Protein AF-A0A1B6LT72-F1 (afdb_monomer)

Secondary structure (DSSP, 8-state):
--THHHHEEEEEEEEEE-SS-TTEEEEEEEEEETTS-EEEEEEEEEEEETTEEEEE-SSEEEEEEEE--TT-SEEEEEEEEEEE--STTTT-SEEEEESS--PPPHHHHHHHHHHHHHTT-TT---------SPP----S--------TTSTT--------

Mean predicted aligned error: 10.73 Å

Structure (mmCIF, N/CA/C/O backbone):
data_AF-A0A1B6LT72-F1
#
_entry.id   AF-A0A1B6LT72-F1
#
loop_
_atom_site.group_PDB
_atom_site.id
_atom_site.type_symbol
_atom_site.label_atom_id
_atom_site.label_alt_id
_atom_site.label_comp_id
_atom_site.label_asym_id
_atom_site.label_entity_id
_atom_site.label_seq_id
_atom_site.pdbx_PDB_ins_code
_atom_site.Cartn_x
_atom_site.Cartn_y
_atom_site.Cartn_z
_atom_site.occupancy
_atom_site.B_iso_or_equiv
_atom_site.auth_seq_id
_atom_site.auth_comp_id
_atom_site.auth_asym_id
_atom_site.auth_atom_id
_atom_site.pdbx_PDB_model_num
ATOM 1 N N . LYS A 1 1 ? -6.004 19.674 4.605 1.00 47.97 1 LYS A N 1
ATOM 2 C CA . LYS A 1 1 ? -6.655 19.480 3.290 1.00 47.97 1 LYS A CA 1
ATOM 3 C C . LYS A 1 1 ? -5.585 19.593 2.218 1.00 47.97 1 LYS A C 1
ATOM 5 O O . LYS A 1 1 ? -5.085 20.692 2.030 1.00 47.97 1 LYS A O 1
ATOM 10 N N . THR A 1 2 ? -5.198 18.500 1.578 1.00 48.75 2 THR A N 1
ATOM 11 C CA . THR A 1 2 ? -4.287 18.526 0.424 1.00 48.75 2 THR A CA 1
ATOM 12 C C . THR A 1 2 ? -5.101 18.187 -0.822 1.00 48.75 2 THR A C 1
ATOM 14 O O . THR A 1 2 ? -5.846 17.210 -0.818 1.00 48.75 2 THR A O 1
ATOM 17 N N . GLU A 1 3 ? -5.020 19.036 -1.850 1.00 57.03 3 GLU A N 1
ATOM 18 C CA . GLU A 1 3 ? -5.753 18.907 -3.125 1.00 57.03 3 GLU A CA 1
ATOM 19 C C . GLU A 1 3 ? -5.571 17.532 -3.783 1.00 57.03 3 GLU A C 1
ATOM 21 O O . GLU A 1 3 ? -6.496 17.023 -4.407 1.00 57.03 3 GLU A O 1
ATOM 26 N N . GLU A 1 4 ? -4.420 16.896 -3.574 1.00 57.28 4 GLU A N 1
ATOM 27 C CA . GLU A 1 4 ? -4.052 15.619 -4.190 1.00 57.28 4 GLU A CA 1
ATOM 28 C C . GLU A 1 4 ? -5.023 14.474 -3.867 1.00 57.28 4 GLU A C 1
ATOM 30 O O . GLU A 1 4 ? -5.376 13.706 -4.758 1.00 57.28 4 GLU A O 1
ATOM 35 N N . ASN A 1 5 ? -5.545 14.391 -2.637 1.00 58.75 5 ASN A N 1
ATOM 36 C CA . ASN A 1 5 ? -6.482 13.323 -2.259 1.00 58.75 5 ASN A CA 1
ATOM 37 C C . ASN A 1 5 ? -7.837 13.439 -2.972 1.00 58.75 5 ASN A C 1
ATOM 39 O O . ASN A 1 5 ? -8.508 12.431 -3.177 1.00 58.75 5 ASN A O 1
ATOM 43 N N . LEU A 1 6 ? -8.239 14.651 -3.370 1.00 62.03 6 LEU A N 1
ATOM 44 C CA . LEU A 1 6 ? -9.460 14.881 -4.154 1.00 62.03 6 LEU A CA 1
ATOM 45 C C . LEU A 1 6 ? -9.268 14.525 -5.635 1.00 62.03 6 LEU A C 1
ATOM 47 O O . LEU A 1 6 ? -10.247 14.336 -6.359 1.00 62.03 6 LEU A O 1
ATOM 51 N N . LEU A 1 7 ? -8.013 14.441 -6.079 1.00 76.75 7 LEU A N 1
ATOM 52 C CA . LEU A 1 7 ? -7.638 14.106 -7.446 1.00 76.75 7 LEU A CA 1
ATOM 53 C C . LEU A 1 7 ? -7.333 12.618 -7.621 1.00 76.75 7 LEU A C 1
ATOM 55 O O . LEU A 1 7 ? -7.211 12.184 -8.758 1.00 76.75 7 LEU A O 1
ATOM 59 N N . LEU A 1 8 ? -7.218 11.831 -6.549 1.00 80.88 8 LEU A N 1
ATOM 60 C CA . LEU A 1 8 ? -6.975 10.392 -6.634 1.00 80.88 8 LEU A CA 1
ATOM 61 C C . LEU A 1 8 ? -8.267 9.627 -6.941 1.00 80.88 8 LEU A C 1
ATOM 63 O O . LEU A 1 8 ? -9.265 9.742 -6.232 1.00 80.88 8 LEU A O 1
ATOM 67 N N . ASP A 1 9 ? -8.224 8.793 -7.977 1.00 82.94 9 ASP A N 1
ATOM 68 C CA . ASP A 1 9 ? -9.307 7.868 -8.311 1.00 82.94 9 ASP A CA 1
ATOM 69 C C . ASP A 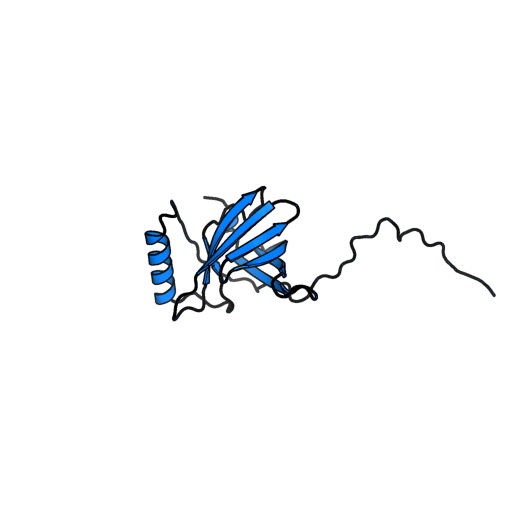1 9 ? -9.022 6.458 -7.778 1.00 82.94 9 ASP A C 1
ATOM 71 O O . ASP A 1 9 ? -9.919 5.808 -7.236 1.00 82.94 9 ASP A O 1
ATOM 75 N N . ASN A 1 10 ? -7.772 5.991 -7.901 1.00 82.25 10 ASN A N 1
ATOM 76 C CA . ASN A 1 10 ? -7.405 4.609 -7.597 1.00 82.25 10 ASN A CA 1
ATOM 77 C C . ASN A 1 10 ? -5.929 4.443 -7.202 1.00 82.25 10 ASN A C 1
ATOM 79 O O . ASN A 1 10 ? -5.062 5.162 -7.703 1.00 82.25 10 ASN A O 1
ATOM 83 N N . ILE A 1 11 ? -5.635 3.456 -6.350 1.00 85.44 11 ILE A N 1
ATOM 84 C CA . ILE A 1 11 ? -4.274 3.068 -5.964 1.00 85.44 11 ILE A CA 1
ATOM 85 C C . ILE A 1 11 ? -4.150 1.540 -5.944 1.00 85.44 11 ILE A C 1
ATOM 87 O O . ILE A 1 11 ? -4.865 0.850 -5.220 1.00 85.44 11 ILE A O 1
ATOM 91 N N . CYS A 1 12 ? -3.175 1.014 -6.681 1.00 86.62 12 CYS A N 1
ATOM 92 C CA . CYS A 1 12 ? -2.786 -0.392 -6.676 1.00 86.62 12 CYS A CA 1
ATOM 93 C C . CYS A 1 12 ? -1.442 -0.581 -5.973 1.00 86.62 12 CYS A C 1
ATOM 95 O O . CYS A 1 12 ? -0.457 0.039 -6.367 1.00 86.62 12 CYS A O 1
ATOM 97 N N . HIS A 1 13 ? -1.374 -1.517 -5.028 1.00 88.12 13 HIS A N 1
ATOM 98 C CA . HIS A 1 13 ? -0.112 -2.017 -4.480 1.00 88.12 13 HIS A CA 1
ATOM 99 C C . HIS A 1 13 ? 0.156 -3.403 -5.063 1.00 88.12 13 HIS A C 1
ATOM 101 O O . HIS A 1 13 ? -0.692 -4.288 -4.954 1.00 88.12 13 HIS A O 1
ATOM 107 N N . THR A 1 14 ? 1.311 -3.593 -5.697 1.00 90.50 14 THR A N 1
ATOM 108 C CA . THR A 1 14 ? 1.714 -4.897 -6.239 1.00 90.50 14 THR A CA 1
ATOM 109 C C . THR A 1 14 ? 3.045 -5.322 -5.651 1.00 90.50 14 THR A C 1
ATOM 111 O O . THR A 1 14 ? 3.975 -4.522 -5.614 1.00 90.50 14 THR A O 1
ATOM 114 N N . TYR A 1 15 ? 3.122 -6.573 -5.202 1.00 90.69 15 TYR A N 1
ATOM 115 C CA . TYR A 1 15 ? 4.262 -7.136 -4.488 1.00 90.69 15 TYR A CA 1
ATOM 116 C C . TYR A 1 15 ? 4.849 -8.283 -5.309 1.00 90.69 15 TYR A C 1
ATOM 118 O O . TYR A 1 15 ? 4.132 -9.221 -5.658 1.00 90.69 15 TYR A O 1
ATOM 126 N N . PHE A 1 16 ? 6.147 -8.215 -5.589 1.00 91.62 16 PHE A N 1
ATOM 127 C CA . PHE A 1 16 ? 6.915 -9.292 -6.205 1.00 91.62 16 PHE A CA 1
ATOM 128 C C . PHE A 1 16 ? 7.959 -9.781 -5.199 1.00 91.62 16 PHE A C 1
ATOM 130 O O . PHE A 1 16 ? 8.845 -8.994 -4.862 1.00 91.62 16 PHE A O 1
ATOM 137 N N . PRO A 1 17 ? 7.869 -11.023 -4.691 1.00 91.12 17 PRO A N 1
ATOM 138 C CA . PRO A 1 17 ? 8.865 -11.546 -3.761 1.00 91.12 17 PRO A CA 1
ATOM 139 C C . PRO A 1 17 ? 10.233 -11.640 -4.439 1.00 91.12 17 PRO A C 1
ATOM 141 O O . PRO A 1 17 ? 10.319 -11.930 -5.638 1.00 91.12 17 PRO A O 1
ATOM 144 N N . LEU A 1 18 ? 11.297 -11.396 -3.678 1.00 87.19 18 LEU A N 1
ATOM 145 C CA . LEU A 1 18 ? 12.652 -11.648 -4.146 1.00 87.19 18 LEU A CA 1
ATOM 146 C C . LEU A 1 18 ? 12.915 -13.164 -4.207 1.00 87.19 18 LEU A C 1
ATOM 148 O O . LEU A 1 18 ? 12.363 -13.929 -3.415 1.00 87.19 18 LEU A O 1
ATOM 152 N N . PRO A 1 19 ? 13.728 -13.632 -5.169 1.00 85.94 19 PRO A N 1
ATOM 153 C CA . PRO A 1 19 ? 13.980 -15.060 -5.349 1.00 85.94 19 PRO A CA 1
ATOM 154 C C . PRO A 1 19 ? 14.797 -15.684 -4.206 1.00 85.94 19 PRO A C 1
ATOM 156 O O . PRO A 1 19 ? 14.724 -16.894 -4.000 1.00 85.94 19 PRO A O 1
ATOM 159 N N . ASP A 1 20 ? 15.590 -14.881 -3.500 1.00 89.38 20 ASP A N 1
ATOM 160 C CA . ASP A 1 20 ? 16.521 -15.278 -2.442 1.00 89.38 20 ASP A CA 1
ATOM 161 C C . ASP A 1 20 ? 16.005 -15.010 -1.021 1.00 89.38 20 ASP A C 1
ATOM 163 O O . ASP A 1 20 ? 16.456 -15.669 -0.084 1.00 89.38 20 ASP A O 1
ATOM 167 N N . ASP A 1 21 ? 15.037 -14.105 -0.862 1.00 88.88 21 ASP A N 1
ATOM 168 C CA . ASP A 1 21 ? 14.411 -13.784 0.420 1.00 88.88 21 ASP A CA 1
ATOM 169 C C . ASP A 1 21 ? 12.880 -13.677 0.275 1.00 88.88 21 ASP A C 1
ATOM 171 O O . ASP A 1 21 ? 12.386 -12.699 -0.295 1.00 88.88 21 ASP A O 1
ATOM 175 N N . PRO A 1 22 ? 12.109 -14.655 0.792 1.00 86.00 22 PRO A N 1
ATOM 176 C CA . PRO A 1 22 ? 10.653 -14.659 0.676 1.00 86.00 22 PRO A CA 1
ATOM 177 C C . PRO A 1 22 ? 9.964 -13.574 1.514 1.00 86.00 22 PRO A C 1
ATOM 179 O O . PRO A 1 22 ? 8.795 -13.288 1.262 1.00 86.00 22 PRO A O 1
ATOM 182 N N . GLU A 1 23 ? 10.659 -12.976 2.486 1.00 91.88 23 GLU A N 1
ATOM 183 C CA . GLU A 1 23 ? 10.123 -11.903 3.329 1.00 91.88 23 GLU A CA 1
ATOM 184 C C . GLU A 1 23 ? 10.413 -10.513 2.748 1.00 91.88 23 GLU A C 1
ATOM 186 O O . GLU A 1 23 ? 9.904 -9.512 3.257 1.00 91.88 23 GLU A O 1
ATOM 191 N N . THR A 1 24 ? 11.194 -10.431 1.665 1.00 93.38 24 THR A N 1
ATOM 192 C CA . THR A 1 24 ? 11.495 -9.179 0.970 1.00 93.38 24 THR A CA 1
ATOM 193 C C . THR A 1 24 ? 10.828 -9.135 -0.403 1.00 93.38 24 THR A C 1
ATOM 195 O O . THR A 1 24 ? 10.820 -10.093 -1.174 1.00 93.38 24 THR A O 1
ATOM 198 N N . PHE A 1 25 ? 10.262 -7.979 -0.732 1.00 93.56 25 PHE A N 1
ATOM 199 C CA . PHE A 1 25 ? 9.445 -7.746 -1.910 1.00 93.56 25 PHE A CA 1
ATOM 200 C C . PHE A 1 25 ? 9.910 -6.497 -2.651 1.00 93.56 25 PHE A C 1
ATOM 202 O O . PHE A 1 25 ? 10.115 -5.436 -2.060 1.00 93.56 25 PHE A O 1
ATOM 209 N N . GLN A 1 26 ? 9.960 -6.584 -3.977 1.00 92.69 26 GLN A N 1
ATOM 210 C CA . GLN A 1 26 ? 9.871 -5.405 -4.821 1.00 92.69 26 GLN A CA 1
ATOM 211 C C . GLN A 1 26 ? 8.402 -4.982 -4.901 1.00 92.69 26 GLN A C 1
ATOM 213 O O . GLN A 1 26 ? 7.554 -5.725 -5.401 1.00 92.69 26 GLN A O 1
ATOM 218 N N . VAL A 1 27 ? 8.101 -3.779 -4.426 1.00 91.50 27 VAL A N 1
ATOM 219 C CA . VAL A 1 27 ? 6.744 -3.235 -4.373 1.00 91.50 27 VAL A CA 1
ATOM 220 C C . VAL A 1 27 ? 6.588 -2.114 -5.386 1.00 91.50 27 VAL A C 1
ATOM 222 O O . VAL A 1 27 ? 7.461 -1.257 -5.515 1.00 91.50 27 VAL A O 1
ATOM 225 N N . TYR A 1 28 ? 5.456 -2.105 -6.082 1.00 90.12 28 TYR A N 1
ATOM 226 C CA . TYR A 1 28 ? 5.030 -1.013 -6.949 1.00 90.12 28 TYR A CA 1
ATOM 227 C C . TYR A 1 28 ? 3.702 -0.449 -6.456 1.00 90.12 28 TYR A C 1
ATOM 229 O O . TYR A 1 28 ? 2.725 -1.186 -6.300 1.00 90.12 28 TYR A O 1
ATOM 237 N N . VAL A 1 29 ? 3.669 0.863 -6.245 1.00 88.69 29 VAL A N 1
ATOM 238 C CA . VAL A 1 29 ? 2.469 1.631 -5.921 1.00 88.69 29 VAL A CA 1
ATOM 239 C C . VAL A 1 29 ? 2.085 2.429 -7.158 1.00 88.69 29 VAL A C 1
ATOM 241 O O . VAL A 1 29 ? 2.768 3.384 -7.520 1.00 88.69 29 VAL A O 1
ATOM 244 N N . ALA A 1 30 ? 1.011 2.014 -7.826 1.00 88.06 30 ALA A N 1
ATOM 245 C CA . ALA A 1 30 ? 0.482 2.685 -9.006 1.00 88.06 30 ALA A CA 1
ATOM 246 C C . ALA A 1 30 ? -0.744 3.519 -8.626 1.00 88.06 30 ALA A C 1
ATOM 248 O O . ALA A 1 30 ? -1.731 2.973 -8.133 1.00 88.06 30 ALA A O 1
ATOM 249 N N . LYS A 1 31 ? -0.681 4.829 -8.865 1.00 87.31 31 LYS A N 1
ATOM 250 C CA . LYS A 1 31 ? -1.757 5.791 -8.604 1.00 87.31 31 LYS A CA 1
ATOM 251 C C . LYS A 1 31 ? -2.401 6.212 -9.921 1.00 87.31 31 LYS A C 1
ATOM 253 O O . LYS A 1 31 ? -1.707 6.431 -10.914 1.00 87.31 31 LYS A O 1
ATOM 258 N N . VAL A 1 32 ? -3.724 6.326 -9.925 1.00 86.88 32 VAL A N 1
ATOM 259 C CA . VAL A 1 32 ? -4.512 6.861 -11.040 1.00 86.88 32 VAL A CA 1
ATOM 260 C C . VAL A 1 32 ? -5.290 8.061 -10.532 1.00 86.88 32 VAL A C 1
ATOM 262 O O . VAL A 1 32 ? -5.958 7.978 -9.499 1.00 86.88 32 VAL A O 1
ATOM 265 N N . TYR A 1 33 ? -5.202 9.160 -11.269 1.00 86.81 33 TYR A N 1
ATOM 266 C CA . TYR A 1 33 ? -5.864 10.411 -10.938 1.00 86.81 33 TYR A CA 1
ATOM 267 C C . TYR A 1 33 ? -7.166 10.574 -11.738 1.00 86.81 33 TYR A C 1
ATOM 269 O O . TYR A 1 33 ? -7.350 9.974 -12.797 1.00 86.81 33 TYR A O 1
ATOM 277 N N . CYS A 1 34 ? -8.082 11.401 -11.238 1.00 85.19 34 CYS A N 1
ATOM 278 C CA . CYS A 1 34 ? -9.394 11.679 -11.824 1.00 85.19 34 CYS A CA 1
ATOM 279 C C . CYS A 1 34 ? -9.319 12.260 -13.249 1.00 85.19 34 CYS A C 1
ATOM 281 O O . CYS A 1 34 ? -10.286 12.149 -14.001 1.00 85.19 34 CYS A O 1
ATOM 283 N N . ASP A 1 35 ? -8.191 12.870 -13.626 1.00 85.38 35 ASP A N 1
ATOM 284 C CA . ASP A 1 35 ? -7.923 13.383 -14.977 1.00 85.38 35 ASP A CA 1
ATOM 285 C C . ASP A 1 35 ? -7.418 12.301 -15.956 1.00 85.38 35 ASP A C 1
ATOM 287 O O . ASP A 1 35 ? -7.218 12.570 -17.141 1.00 85.38 35 ASP A O 1
ATOM 291 N N . GLY A 1 36 ? -7.234 11.067 -15.479 1.00 81.75 36 GLY A N 1
ATOM 292 C CA . GLY A 1 36 ? -6.733 9.932 -16.249 1.00 81.75 36 GLY A CA 1
ATOM 293 C C . GLY A 1 36 ? -5.207 9.815 -16.297 1.00 81.75 36 GLY A C 1
ATOM 294 O O . GLY A 1 36 ? -4.703 8.845 -16.876 1.00 81.75 36 GLY A O 1
ATOM 295 N N . SER A 1 37 ? -4.467 10.752 -15.697 1.00 85.44 37 SER A N 1
ATOM 296 C CA . SER A 1 37 ? -3.021 10.626 -15.516 1.00 85.44 37 SER A CA 1
ATOM 297 C C . SER A 1 37 ? -2.685 9.525 -14.500 1.00 85.44 37 SER A C 1
ATOM 299 O O . SER A 1 37 ? -3.533 9.067 -13.725 1.00 85.44 37 SER A O 1
ATOM 301 N N . SER A 1 38 ? -1.444 9.034 -14.532 1.00 85.88 38 SER A N 1
ATOM 302 C CA . SER A 1 38 ? -1.003 7.958 -13.643 1.00 85.88 38 SER A CA 1
ATOM 303 C C . SER A 1 38 ? 0.461 8.084 -13.258 1.00 85.88 38 SER A C 1
ATOM 305 O O . SER A 1 38 ? 1.283 8.508 -14.068 1.00 85.88 38 SER A O 1
ATOM 307 N N . GLU A 1 39 ? 0.780 7.616 -12.060 1.00 86.19 39 GLU A N 1
ATOM 308 C CA . GLU A 1 39 ? 2.121 7.600 -11.482 1.00 86.19 39 GLU A CA 1
ATOM 309 C C . GLU A 1 39 ? 2.435 6.199 -10.949 1.00 86.19 39 GLU A C 1
ATOM 311 O O . GLU A 1 39 ? 1.543 5.504 -10.458 1.00 86.19 39 GLU A O 1
ATOM 316 N N . VAL A 1 40 ? 3.697 5.774 -11.038 1.00 86.56 40 VAL A N 1
ATOM 317 C CA . VAL A 1 40 ? 4.169 4.514 -10.450 1.00 86.56 40 VAL A CA 1
ATOM 318 C C . VAL A 1 40 ? 5.416 4.786 -9.624 1.00 86.56 40 VAL A C 1
ATOM 320 O O . VAL A 1 40 ? 6.406 5.294 -10.144 1.00 86.56 40 VAL A O 1
ATOM 323 N N . ILE A 1 41 ? 5.369 4.397 -8.353 1.00 86.88 41 ILE A N 1
ATOM 324 C CA . ILE A 1 41 ? 6.479 4.521 -7.407 1.00 86.88 41 ILE A CA 1
ATOM 325 C C . ILE A 1 41 ? 6.902 3.121 -6.972 1.00 86.88 41 ILE A C 1
ATOM 327 O O . ILE A 1 41 ? 6.058 2.260 -6.718 1.00 86.88 41 ILE A O 1
ATOM 331 N N . SER A 1 42 ? 8.208 2.883 -6.888 1.00 89.44 42 SER A N 1
ATOM 332 C CA . SER A 1 42 ? 8.770 1.601 -6.467 1.00 89.44 42 SER A CA 1
ATOM 333 C C . SER A 1 42 ? 9.413 1.682 -5.086 1.00 89.44 42 SER A C 1
ATOM 335 O O . SER A 1 42 ? 10.164 2.617 -4.806 1.00 89.44 42 SER A O 1
ATOM 337 N N . PHE A 1 43 ? 9.202 0.648 -4.279 1.00 91.25 43 PHE A N 1
ATOM 338 C CA . PHE A 1 43 ? 9.827 0.458 -2.973 1.00 91.25 43 PHE A CA 1
ATOM 339 C C . PHE A 1 43 ? 10.409 -0.949 -2.875 1.00 91.25 43 PHE A C 1
ATOM 341 O O . PHE A 1 43 ? 9.910 -1.877 -3.507 1.00 91.25 43 PHE A O 1
ATOM 348 N N . VAL A 1 44 ? 11.429 -1.116 -2.047 1.00 93.12 44 VAL A N 1
ATOM 349 C CA . VAL A 1 44 ? 11.775 -2.418 -1.477 1.00 93.12 44 VAL A CA 1
ATOM 350 C C . VAL A 1 44 ? 11.059 -2.511 -0.140 1.00 93.12 44 VAL A C 1
ATOM 352 O O . VAL A 1 44 ? 11.114 -1.566 0.646 1.00 93.12 44 VAL A O 1
ATOM 355 N N . ALA A 1 45 ? 10.358 -3.610 0.103 1.00 94.31 45 ALA A N 1
ATOM 356 C CA . ALA A 1 45 ? 9.667 -3.851 1.357 1.00 94.31 45 ALA A CA 1
ATOM 357 C C . ALA A 1 45 ? 10.154 -5.145 1.991 1.00 94.31 45 ALA A C 1
ATOM 359 O O . ALA A 1 45 ? 10.294 -6.133 1.286 1.00 94.31 45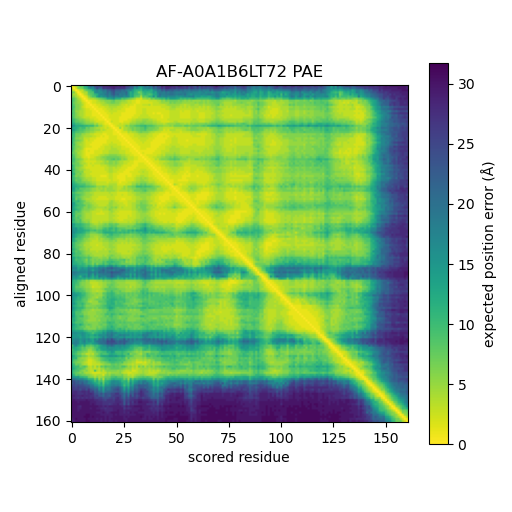 ALA A O 1
ATOM 360 N N . THR A 1 46 ? 10.339 -5.159 3.303 1.00 95.38 46 THR A N 1
ATOM 361 C CA . THR A 1 46 ? 10.661 -6.369 4.061 1.00 95.38 46 THR A CA 1
ATOM 362 C C . THR A 1 46 ? 9.640 -6.542 5.171 1.00 95.38 46 THR A C 1
ATOM 364 O O . THR A 1 46 ? 9.371 -5.614 5.943 1.00 95.38 46 THR A O 1
ATOM 367 N N . GLN A 1 47 ? 9.054 -7.730 5.251 1.00 93.19 47 GLN A N 1
ATOM 368 C CA . GLN A 1 47 ? 8.214 -8.122 6.364 1.00 93.19 47 GLN A CA 1
ATOM 369 C C . GLN A 1 47 ? 9.104 -8.398 7.582 1.00 93.19 47 GLN A C 1
ATOM 371 O O . GLN A 1 47 ? 9.930 -9.302 7.585 1.00 93.19 47 GLN A O 1
ATOM 376 N N . MET A 1 48 ? 8.957 -7.572 8.618 1.00 91.12 48 MET A N 1
ATOM 377 C CA . MET A 1 48 ? 9.753 -7.687 9.844 1.00 91.12 48 MET A CA 1
ATOM 378 C C . MET A 1 48 ? 9.118 -8.696 10.798 1.00 91.12 48 MET A C 1
ATOM 380 O O . MET A 1 48 ? 9.791 -9.534 11.388 1.00 91.12 48 MET A O 1
ATOM 384 N N . GLU A 1 49 ? 7.799 -8.585 10.948 1.00 90.69 49 GLU A N 1
ATOM 385 C CA . GLU A 1 49 ? 6.970 -9.419 11.808 1.00 90.69 49 GLU A CA 1
ATOM 386 C C . GLU A 1 49 ? 5.587 -9.578 11.160 1.00 90.69 49 GLU A C 1
ATOM 388 O O . GLU A 1 49 ? 5.242 -8.916 10.175 1.00 90.69 49 GLU A O 1
ATOM 393 N N . THR A 1 50 ? 4.745 -10.457 11.702 1.00 86.88 50 THR A N 1
ATOM 394 C CA . THR A 1 50 ? 3.366 -10.578 11.207 1.00 86.88 50 THR A CA 1
ATOM 395 C C . THR A 1 50 ? 2.634 -9.245 11.369 1.00 86.88 50 THR A C 1
ATOM 397 O O . THR A 1 50 ? 2.458 -8.760 12.481 1.00 86.88 50 THR A O 1
ATOM 400 N N . GLY A 1 51 ? 2.203 -8.659 10.249 1.00 86.38 51 GLY A N 1
ATOM 401 C CA . GLY A 1 51 ? 1.508 -7.373 10.234 1.00 86.38 51 GLY A CA 1
ATOM 402 C C . GLY A 1 51 ? 2.417 -6.144 10.310 1.00 86.38 51 GLY A C 1
ATOM 403 O O . GLY A 1 51 ? 1.888 -5.043 10.254 1.00 86.38 51 GLY A O 1
ATOM 404 N N . ILE A 1 52 ? 3.745 -6.284 10.388 1.00 91.31 52 ILE A N 1
ATOM 405 C CA . ILE A 1 52 ? 4.678 -5.146 10.373 1.00 91.31 52 ILE A CA 1
ATOM 406 C C . ILE A 1 52 ? 5.636 -5.293 9.195 1.00 91.31 52 ILE A C 1
ATOM 408 O O . ILE A 1 52 ? 6.352 -6.287 9.069 1.00 91.31 52 ILE A O 1
ATOM 412 N N . SER A 1 53 ? 5.668 -4.291 8.323 1.00 94.12 53 SER A N 1
ATOM 413 C CA . SER A 1 53 ? 6.534 -4.271 7.143 1.00 94.12 53 SER A CA 1
ATOM 414 C C . SER A 1 53 ? 7.268 -2.943 7.043 1.00 94.12 53 SER A C 1
ATOM 416 O O . SER A 1 53 ? 6.673 -1.886 7.238 1.00 94.12 53 SER A O 1
ATOM 418 N N . LYS A 1 54 ? 8.562 -2.987 6.734 1.00 94.12 54 LYS A N 1
ATOM 419 C CA . LYS A 1 54 ? 9.365 -1.795 6.458 1.00 94.12 54 LYS A CA 1
ATOM 420 C C . LYS A 1 54 ? 9.512 -1.602 4.966 1.00 94.12 54 LYS A C 1
ATOM 422 O O . LYS A 1 54 ? 9.737 -2.566 4.249 1.00 94.12 54 LYS A O 1
ATOM 427 N N . PHE A 1 55 ? 9.421 -0.359 4.524 1.00 93.38 55 PHE A N 1
ATOM 428 C CA . PHE A 1 55 ? 9.538 0.038 3.132 1.00 93.38 55 PHE A CA 1
ATOM 429 C C . PHE A 1 55 ? 10.663 1.053 2.983 1.00 93.38 55 PHE A C 1
ATOM 431 O O . PHE A 1 55 ? 10.841 1.937 3.824 1.00 93.38 55 PHE A O 1
ATOM 438 N N . GLY A 1 56 ? 11.395 0.940 1.882 1.00 91.56 56 GLY A N 1
ATOM 439 C CA . GLY A 1 56 ? 12.458 1.857 1.514 1.00 91.56 56 GLY A CA 1
ATOM 440 C C . GLY A 1 56 ? 12.446 2.169 0.026 1.00 91.56 56 GLY A C 1
ATOM 441 O O . GLY A 1 56 ? 12.260 1.293 -0.819 1.00 91.56 56 GLY A O 1
ATOM 442 N N . SER A 1 57 ? 12.673 3.434 -0.294 1.00 87.81 57 SER A N 1
ATOM 443 C CA . SER A 1 57 ? 13.071 3.897 -1.621 1.00 87.81 57 SER A CA 1
ATOM 444 C C . SER A 1 57 ? 14.364 4.713 -1.488 1.00 87.81 57 SER A C 1
ATOM 446 O O . SER A 1 57 ? 14.788 5.006 -0.368 1.00 87.81 57 SER A O 1
ATOM 448 N N . PRO A 1 58 ? 14.995 5.141 -2.594 1.00 86.69 58 PRO A N 1
ATOM 449 C CA . PRO A 1 58 ? 16.112 6.084 -2.525 1.00 86.69 58 PRO A CA 1
ATOM 450 C C . PRO A 1 58 ? 15.783 7.424 -1.841 1.00 86.69 58 PRO A C 1
ATOM 452 O O . PRO A 1 58 ? 16.706 8.158 -1.497 1.00 86.69 58 PRO A O 1
ATOM 455 N N . TYR A 1 59 ? 14.500 7.758 -1.664 1.00 86.00 59 TYR A N 1
ATOM 456 C CA . TYR A 1 59 ? 14.049 9.060 -1.163 1.00 86.00 59 TYR A CA 1
ATOM 457 C C . TYR A 1 59 ? 13.560 9.029 0.286 1.00 86.00 59 TYR A C 1
ATOM 459 O O . TYR A 1 59 ? 13.627 10.048 0.970 1.00 86.00 59 TYR A O 1
ATOM 467 N N . CYS A 1 60 ? 13.066 7.884 0.762 1.00 87.75 60 CYS A N 1
ATOM 468 C CA . CYS A 1 60 ? 12.403 7.800 2.057 1.00 87.75 60 CYS A CA 1
ATOM 469 C C . CYS A 1 60 ? 12.326 6.370 2.611 1.00 87.75 60 CYS A C 1
ATOM 471 O O . CYS A 1 60 ? 12.446 5.387 1.870 1.00 87.75 60 CYS A O 1
ATOM 473 N N . THR A 1 61 ? 12.045 6.267 3.910 1.00 90.44 61 THR A N 1
ATOM 474 C CA . THR A 1 61 ? 11.725 5.014 4.601 1.00 90.44 61 THR A CA 1
ATOM 475 C C . THR A 1 61 ? 10.510 5.178 5.507 1.00 90.44 61 THR A C 1
ATOM 477 O O . THR A 1 61 ? 10.327 6.209 6.160 1.00 90.44 61 THR A O 1
ATOM 480 N N . PHE A 1 62 ? 9.682 4.141 5.581 1.00 90.94 62 PHE A N 1
ATOM 481 C CA . PHE A 1 62 ? 8.521 4.094 6.469 1.00 90.94 62 PHE A CA 1
ATOM 482 C C . PHE A 1 62 ? 8.218 2.664 6.916 1.00 90.94 62 PHE A C 1
ATOM 484 O O . PHE A 1 62 ? 8.654 1.693 6.296 1.00 90.94 62 PHE A O 1
ATOM 491 N N . ALA A 1 63 ? 7.453 2.538 7.994 1.00 91.44 63 ALA A N 1
ATOM 492 C CA . ALA A 1 63 ? 6.945 1.272 8.495 1.00 91.44 63 ALA A CA 1
ATOM 493 C C . ALA A 1 63 ? 5.417 1.244 8.413 1.00 91.44 63 ALA A C 1
ATOM 495 O O . ALA A 1 63 ? 4.749 2.151 8.910 1.00 91.44 63 ALA A O 1
ATOM 496 N N . ASP A 1 64 ? 4.874 0.180 7.831 1.00 91.56 64 ASP A N 1
ATOM 497 C CA . ASP A 1 64 ? 3.443 -0.093 7.804 1.00 91.56 64 ASP A CA 1
ATOM 498 C C . ASP A 1 64 ? 3.097 -1.128 8.871 1.00 91.56 64 ASP A C 1
ATOM 500 O O . ASP A 1 64 ? 3.679 -2.213 8.927 1.00 91.56 64 ASP A O 1
ATOM 504 N N . THR A 1 65 ? 2.104 -0.800 9.692 1.00 88.56 65 THR A N 1
ATOM 505 C CA . THR A 1 65 ? 1.438 -1.733 10.600 1.00 88.56 65 THR A CA 1
ATOM 506 C C . THR A 1 65 ? 0.059 -2.060 10.040 1.00 88.56 65 THR A C 1
ATOM 508 O O . THR A 1 65 ? -0.779 -1.177 9.879 1.00 88.56 65 THR A O 1
ATOM 511 N N . THR A 1 66 ? -0.175 -3.328 9.723 1.00 88.31 66 THR A N 1
ATOM 512 C CA . THR A 1 66 ? -1.388 -3.830 9.081 1.00 88.31 66 THR A CA 1
ATOM 513 C C . THR A 1 66 ? -2.250 -4.584 10.086 1.00 88.31 66 THR A C 1
ATOM 515 O O . THR A 1 66 ? -1.813 -5.559 10.695 1.00 88.31 66 THR A O 1
ATOM 518 N N . PHE A 1 67 ? -3.508 -4.175 10.202 1.00 83.62 67 PHE A N 1
ATOM 519 C CA . PHE A 1 67 ? -4.503 -4.746 11.098 1.00 83.62 67 PHE A CA 1
ATOM 520 C C . PHE A 1 67 ? -5.628 -5.385 10.279 1.00 83.62 67 PHE A C 1
ATOM 522 O O . PHE A 1 67 ? -6.298 -4.726 9.481 1.00 83.62 67 PHE A O 1
ATOM 529 N N . GLY A 1 68 ? -5.837 -6.685 10.477 1.00 79.88 68 GLY A N 1
ATOM 530 C CA . GLY A 1 68 ? -6.996 -7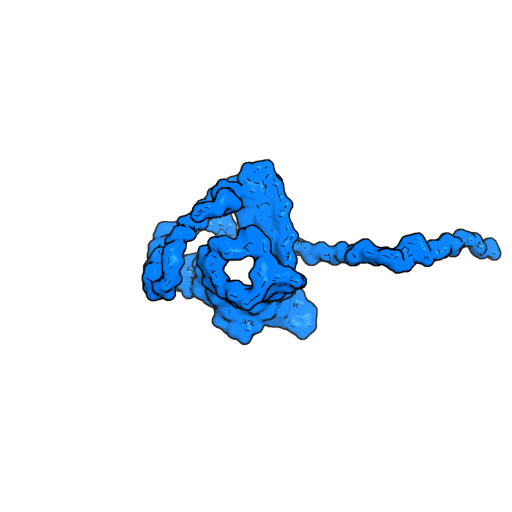.411 9.957 1.00 79.88 68 GLY A CA 1
ATOM 531 C C . GLY A 1 68 ? -8.066 -7.592 11.031 1.00 79.88 68 GLY A C 1
ATOM 532 O O . GLY A 1 68 ? -7.762 -7.636 12.221 1.00 79.88 68 GLY A O 1
ATOM 533 N N . TYR A 1 69 ? -9.320 -7.735 10.613 1.00 78.69 69 TYR A N 1
ATOM 534 C CA . TYR A 1 69 ? -10.449 -8.017 11.499 1.00 78.69 69 TYR A CA 1
ATOM 535 C C . TYR A 1 69 ? -11.388 -9.028 10.843 1.00 78.69 69 TYR A C 1
ATOM 537 O O . TYR A 1 69 ? -11.559 -9.060 9.624 1.00 78.69 69 TYR A O 1
ATOM 545 N N . ALA A 1 70 ? -11.980 -9.894 11.664 1.00 76.44 70 ALA A N 1
ATOM 546 C CA . ALA A 1 70 ? -12.866 -10.940 11.178 1.00 76.44 70 ALA A CA 1
ATOM 547 C C . ALA A 1 70 ? -14.092 -10.336 10.475 1.00 76.44 70 ALA A C 1
ATOM 549 O O . ALA A 1 70 ? -14.743 -9.433 10.999 1.00 76.44 70 ALA A O 1
ATOM 550 N N . GLY A 1 71 ? -14.419 -10.864 9.293 1.00 76.06 71 GLY A N 1
ATOM 551 C CA . GLY A 1 71 ? -15.588 -10.440 8.522 1.00 76.06 71 GLY A CA 1
ATOM 552 C C . GLY A 1 71 ? -15.376 -9.211 7.634 1.00 76.06 71 GLY A C 1
ATOM 553 O O . GLY A 1 71 ? -16.357 -8.724 7.073 1.00 76.06 71 GLY A O 1
ATOM 554 N N . CYS A 1 72 ? -14.138 -8.728 7.465 1.00 79.69 72 CYS A N 1
ATOM 555 C CA . CYS A 1 72 ? -13.821 -7.786 6.398 1.00 79.69 72 CYS A CA 1
ATOM 556 C C . CYS A 1 72 ? -12.587 -8.177 5.583 1.00 79.69 72 CYS A C 1
ATOM 558 O O . CYS A 1 72 ? -11.562 -8.576 6.125 1.00 79.69 72 CYS A O 1
ATOM 560 N N . ASP A 1 73 ? -12.691 -7.972 4.269 1.00 80.56 73 ASP A N 1
ATOM 561 C CA . ASP A 1 73 ? -11.614 -8.176 3.294 1.00 80.56 73 ASP A CA 1
ATOM 562 C C . ASP A 1 73 ? -10.709 -6.937 3.132 1.00 80.56 73 ASP A C 1
ATOM 564 O O . ASP A 1 73 ? -9.840 -6.902 2.254 1.00 80.56 73 ASP A O 1
ATOM 568 N N . THR A 1 74 ? -10.939 -5.892 3.929 1.00 82.88 74 THR A N 1
ATOM 569 C CA . THR A 1 74 ? -10.152 -4.657 3.937 1.00 82.88 74 THR A CA 1
ATOM 570 C C . THR A 1 74 ? -9.285 -4.622 5.185 1.00 82.88 74 THR A C 1
ATOM 572 O O . THR A 1 74 ? -9.783 -4.523 6.303 1.00 82.88 74 THR A O 1
ATOM 575 N N . TYR A 1 75 ? -7.977 -4.658 4.989 1.00 84.94 75 TYR A N 1
ATOM 576 C CA . TYR A 1 75 ? -6.991 -4.450 6.037 1.00 84.9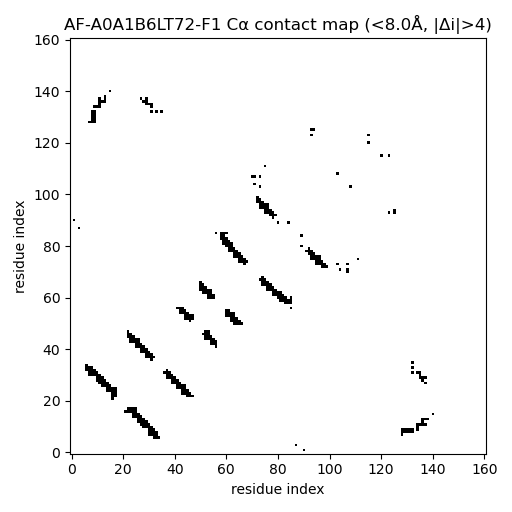4 75 TYR A CA 1
ATOM 577 C C . TYR A 1 75 ? -6.816 -2.958 6.295 1.00 84.94 75 TYR A C 1
ATOM 579 O O . TYR A 1 75 ? -6.801 -2.166 5.354 1.00 84.94 75 TYR A O 1
ATOM 587 N N . LEU A 1 76 ? -6.673 -2.570 7.558 1.00 83.06 76 LEU A N 1
ATOM 588 C CA . LEU A 1 76 ? -6.299 -1.209 7.923 1.00 83.06 76 LEU A CA 1
ATOM 589 C C . LEU A 1 76 ? -4.778 -1.133 8.013 1.00 83.06 76 LEU A C 1
ATOM 591 O O . LEU A 1 76 ? -4.168 -1.951 8.692 1.00 83.06 76 LEU A O 1
ATOM 595 N N . VAL A 1 77 ? -4.170 -0.165 7.347 1.00 86.44 77 VAL A N 1
ATOM 596 C CA . VAL A 1 77 ? -2.727 0.055 7.361 1.00 86.44 77 VAL A CA 1
ATOM 597 C C . VAL A 1 77 ? -2.452 1.392 8.028 1.00 86.44 77 VAL A C 1
ATOM 599 O O . VAL A 1 77 ? -2.960 2.419 7.584 1.00 86.44 77 VAL A O 1
ATOM 602 N N . TYR A 1 78 ? -1.659 1.370 9.094 1.00 83.94 78 TYR A N 1
ATOM 603 C CA . TYR A 1 78 ? -1.079 2.551 9.717 1.00 83.94 78 TYR A CA 1
ATOM 604 C C . TYR A 1 78 ? 0.366 2.711 9.253 1.00 83.94 78 TYR A C 1
ATOM 606 O O . TYR A 1 78 ? 1.185 1.823 9.482 1.00 83.94 78 TYR A O 1
ATOM 614 N N . ARG A 1 79 ? 0.675 3.842 8.625 1.00 86.75 79 ARG A N 1
ATOM 615 C CA . ARG A 1 79 ? 1.997 4.167 8.095 1.00 86.75 79 ARG A CA 1
ATOM 616 C C . ARG A 1 79 ? 2.710 5.156 9.003 1.00 86.75 79 ARG A C 1
ATOM 618 O O . ARG A 1 79 ? 2.209 6.245 9.273 1.00 86.75 79 ARG A O 1
ATOM 625 N N . CYS A 1 80 ? 3.910 4.788 9.430 1.00 84.44 80 CYS A N 1
ATOM 626 C CA . CYS A 1 80 ? 4.806 5.623 10.215 1.00 84.44 80 CYS A CA 1
ATOM 627 C C . CYS A 1 80 ? 6.029 5.989 9.369 1.00 84.44 80 CYS A C 1
ATOM 629 O O . CYS A 1 80 ? 6.848 5.124 9.058 1.00 84.44 80 CYS A O 1
ATOM 631 N N . PHE A 1 81 ? 6.151 7.260 8.986 1.00 85.44 81 PHE A N 1
ATOM 632 C CA . PHE A 1 81 ? 7.325 7.755 8.267 1.00 85.44 81 PHE A CA 1
ATOM 633 C C . PHE A 1 81 ? 8.527 7.831 9.206 1.00 85.44 81 PHE A C 1
ATOM 635 O O . PHE A 1 81 ? 8.445 8.414 10.287 1.00 85.44 81 PHE A O 1
ATOM 642 N N . GLU A 1 82 ? 9.640 7.228 8.793 1.00 86.56 82 GLU A N 1
ATOM 643 C CA . GLU A 1 82 ? 10.875 7.192 9.580 1.00 86.56 82 GLU A CA 1
ATOM 644 C C . GLU A 1 82 ? 11.884 8.231 9.074 1.00 86.56 82 GLU A C 1
ATOM 646 O O . GLU A 1 82 ? 12.544 8.892 9.877 1.00 86.56 82 GLU A O 1
ATOM 651 N N . TYR A 1 83 ? 12.008 8.390 7.752 1.00 85.06 83 TYR A N 1
ATOM 652 C CA . TYR A 1 83 ? 12.965 9.310 7.139 1.00 85.06 83 TYR A CA 1
ATOM 653 C C . TYR A 1 83 ? 12.551 9.718 5.721 1.00 85.06 83 TYR A C 1
ATOM 655 O O . TYR A 1 83 ? 11.994 8.911 4.979 1.00 85.06 83 TYR A O 1
ATOM 663 N N . GLY A 1 84 ? 12.931 10.934 5.323 1.00 82.88 84 GLY A N 1
ATOM 664 C CA . GLY A 1 84 ? 12.777 11.436 3.959 1.00 82.88 84 GLY A CA 1
ATOM 665 C C . GLY A 1 84 ? 11.362 11.903 3.623 1.00 82.88 84 GLY A C 1
ATOM 666 O O . GLY A 1 84 ? 10.553 12.131 4.517 1.00 82.88 84 GLY A O 1
ATOM 667 N N . ASP A 1 85 ? 11.116 12.062 2.326 1.00 79.31 85 ASP A N 1
ATOM 668 C CA . ASP A 1 85 ? 9.843 12.490 1.735 1.00 79.31 85 ASP A CA 1
ATOM 669 C C . ASP A 1 85 ? 9.501 11.489 0.625 1.00 79.31 85 ASP A C 1
ATOM 671 O O . ASP A 1 85 ? 10.272 11.307 -0.326 1.00 79.31 85 ASP A O 1
ATOM 675 N N . CYS A 1 86 ? 8.394 10.762 0.785 1.00 73.44 86 CYS A N 1
ATOM 676 C CA . CYS A 1 86 ? 7.946 9.761 -0.183 1.00 73.44 86 CYS A CA 1
ATOM 677 C C . CYS A 1 86 ? 7.067 10.358 -1.298 1.00 73.44 86 CYS A C 1
ATOM 679 O O . CYS A 1 86 ? 6.389 9.612 -2.015 1.00 73.44 86 CYS A O 1
ATOM 681 N N . GLY A 1 87 ? 7.036 11.684 -1.438 1.00 67.19 87 GLY A N 1
ATOM 682 C CA . GLY A 1 87 ? 6.156 12.422 -2.332 1.00 67.19 87 GLY A CA 1
ATOM 683 C C . GLY A 1 87 ? 4.705 12.396 -1.850 1.00 67.19 87 GLY A C 1
ATOM 684 O O . GLY A 1 87 ? 4.423 12.375 -0.655 1.00 67.19 87 GLY A O 1
ATOM 685 N N . SER A 1 88 ? 3.757 12.301 -2.789 1.00 56.91 88 SER A N 1
ATOM 686 C CA . SER A 1 88 ? 2.290 12.255 -2.577 1.00 56.91 88 SER A CA 1
ATOM 687 C C . SER A 1 88 ? 1.784 11.087 -1.700 1.00 56.91 88 SER A C 1
ATOM 689 O O . SER A 1 88 ? 0.596 10.763 -1.668 1.00 56.91 88 SER A O 1
ATOM 691 N N . VAL A 1 89 ? 2.689 10.349 -1.060 1.00 55.75 89 VAL A N 1
ATOM 692 C CA . VAL A 1 89 ? 2.428 9.316 -0.057 1.00 55.75 89 VAL A CA 1
ATOM 693 C C . VAL A 1 89 ? 2.444 9.904 1.366 1.00 55.75 89 VAL A C 1
ATOM 695 O O . VAL A 1 89 ? 1.778 9.352 2.240 1.00 55.75 89 VAL A O 1
ATOM 698 N N . ASP A 1 90 ? 3.108 11.045 1.587 1.00 51.47 90 ASP A N 1
ATOM 699 C CA . ASP A 1 90 ? 3.347 11.671 2.901 1.00 51.47 90 ASP A CA 1
ATOM 700 C C . ASP A 1 90 ? 2.074 12.145 3.628 1.00 51.47 90 ASP A C 1
ATOM 702 O O . ASP A 1 90 ? 2.071 12.361 4.840 1.00 51.47 90 ASP A O 1
ATOM 706 N N . GLY A 1 91 ? 0.951 12.274 2.916 1.00 54.03 91 GLY A N 1
ATOM 707 C CA . GLY A 1 91 ? -0.311 12.758 3.482 1.00 54.03 91 GLY A CA 1
ATOM 708 C C . GLY A 1 91 ? -1.169 11.705 4.191 1.00 54.03 91 GLY A C 1
ATOM 709 O O . GLY A 1 91 ? -2.163 12.073 4.820 1.00 54.03 91 GLY A O 1
ATOM 710 N N . THR A 1 92 ? -0.854 10.410 4.079 1.00 62.00 92 THR A N 1
ATOM 711 C CA . THR A 1 92 ? -1.748 9.335 4.540 1.00 62.00 92 THR A CA 1
ATOM 712 C C . THR A 1 92 ? -1.107 8.495 5.640 1.00 62.00 92 THR A C 1
ATOM 714 O O . THR A 1 92 ? -0.336 7.578 5.374 1.00 62.00 92 THR A O 1
ATOM 717 N N . LEU A 1 93 ? -1.478 8.785 6.891 1.00 69.38 93 LEU A N 1
ATOM 718 C CA . LEU A 1 93 ? -1.067 7.999 8.061 1.00 69.38 93 LEU A CA 1
ATOM 719 C C . LEU A 1 93 ? -1.872 6.706 8.217 1.00 69.38 93 LEU A C 1
ATOM 721 O O . LEU A 1 93 ? -1.376 5.744 8.789 1.00 69.38 93 LEU A O 1
ATOM 725 N N . VAL A 1 94 ? -3.116 6.672 7.735 1.00 76.69 94 VAL A N 1
ATOM 726 C CA . VAL A 1 94 ? -4.010 5.515 7.861 1.00 76.69 94 VAL A CA 1
ATOM 727 C C . VAL A 1 94 ? -4.765 5.310 6.553 1.00 76.69 94 VAL A C 1
ATOM 729 O O . VAL A 1 94 ? -5.402 6.242 6.064 1.00 76.69 94 VAL A O 1
ATOM 732 N N . PHE A 1 95 ? -4.735 4.100 5.993 1.00 79.12 95 PHE A N 1
ATOM 733 C CA . PHE A 1 95 ? -5.507 3.751 4.797 1.00 79.12 95 PHE A CA 1
ATOM 734 C C . PHE A 1 95 ? -5.996 2.303 4.805 1.00 79.12 95 PHE A C 1
ATOM 736 O O . PHE A 1 95 ? -5.443 1.440 5.479 1.00 79.12 95 PHE A O 1
ATOM 743 N N . GLY A 1 96 ? -7.059 2.034 4.045 1.00 79.19 96 GLY A N 1
ATOM 744 C CA . GLY A 1 96 ? -7.575 0.684 3.835 1.00 79.19 96 GLY A CA 1
ATOM 745 C C . GLY A 1 96 ? -6.946 0.028 2.607 1.00 79.19 96 GLY A C 1
ATOM 746 O O . GLY A 1 96 ? -6.900 0.635 1.539 1.00 79.19 96 GLY A O 1
ATOM 747 N N . LEU A 1 97 ? -6.519 -1.226 2.731 1.00 82.12 97 LEU A N 1
ATOM 748 C CA . LEU A 1 97 ? -6.035 -2.051 1.628 1.00 82.12 97 LEU A CA 1
ATOM 749 C C . LEU A 1 97 ? -6.933 -3.279 1.484 1.00 82.12 97 LEU A C 1
ATOM 751 O O . LEU A 1 97 ? -7.103 -4.039 2.433 1.00 82.12 97 LEU A O 1
ATOM 755 N N . SER A 1 98 ? -7.481 -3.518 0.295 1.00 81.00 98 SER A N 1
ATOM 756 C CA . SER A 1 98 ? -8.211 -4.756 0.010 1.00 81.00 98 SER A CA 1
ATOM 757 C C . SER A 1 98 ? -7.582 -5.505 -1.154 1.00 81.00 98 SER A C 1
ATOM 759 O O . SER A 1 98 ? -7.179 -4.908 -2.150 1.00 81.00 98 SER A O 1
ATOM 761 N N . ARG A 1 99 ? -7.540 -6.839 -1.044 1.00 77.12 99 ARG A N 1
ATOM 762 C CA . ARG A 1 99 ? -7.157 -7.722 -2.161 1.00 77.12 99 ARG A CA 1
ATOM 763 C C . ARG A 1 99 ? -8.218 -7.759 -3.255 1.00 77.12 99 ARG A C 1
ATOM 765 O O . ARG A 1 99 ? -7.939 -8.159 -4.383 1.00 77.12 99 ARG A O 1
ATOM 772 N N . HIS A 1 100 ? -9.442 -7.380 -2.913 1.00 73.81 100 HIS A N 1
ATOM 773 C CA . HIS A 1 100 ? -10.553 -7.310 -3.834 1.00 73.81 100 HIS A CA 1
ATOM 774 C C . HIS A 1 100 ? -10.894 -5.841 -4.042 1.00 73.81 100 HIS A C 1
ATOM 776 O O . HIS A 1 100 ? -11.208 -5.137 -3.090 1.00 73.81 100 HIS A O 1
ATOM 782 N N . CYS A 1 101 ? -10.868 -5.370 -5.287 1.00 68.31 101 CYS A N 1
ATOM 783 C CA . CYS A 1 101 ? -11.300 -4.013 -5.633 1.00 68.31 101 CYS A CA 1
ATOM 784 C C . CYS A 1 101 ? -12.832 -3.918 -5.583 1.00 68.31 101 CYS A C 1
ATOM 786 O O . CYS A 1 101 ? -13.504 -3.775 -6.601 1.00 68.31 101 CYS A O 1
ATOM 788 N N . LYS A 1 102 ? -13.386 -4.102 -4.384 1.00 71.88 102 LYS A N 1
ATOM 789 C CA . LYS A 1 102 ? -14.807 -4.031 -4.060 1.00 71.88 102 LYS A CA 1
ATOM 790 C C . LYS A 1 102 ? -15.036 -2.873 -3.101 1.00 71.88 102 LYS A C 1
ATOM 792 O O . LYS A 1 102 ? -14.151 -2.479 -2.347 1.00 71.88 102 LYS A O 1
ATOM 797 N N . THR A 1 103 ? -16.254 -2.354 -3.112 1.00 71.44 103 THR A N 1
ATOM 798 C CA . THR A 1 103 ? -16.696 -1.357 -2.138 1.00 71.44 103 THR A CA 1
ATOM 799 C C . THR A 1 103 ? -16.639 -1.928 -0.724 1.00 71.44 103 THR A C 1
ATOM 801 O O . THR A 1 103 ? -17.093 -3.052 -0.491 1.00 71.44 103 THR A O 1
ATOM 804 N N . ILE A 1 104 ? -16.138 -1.138 0.223 1.00 75.62 104 ILE A N 1
ATOM 805 C CA . ILE A 1 104 ? -16.140 -1.491 1.643 1.00 75.62 104 ILE A CA 1
ATOM 806 C C . ILE A 1 104 ? -17.582 -1.591 2.167 1.00 75.62 104 ILE A C 1
ATOM 808 O O . ILE A 1 104 ? -18.413 -0.715 1.927 1.00 75.62 104 ILE A O 1
ATOM 812 N N . GLY A 1 105 ? -17.902 -2.688 2.857 1.00 77.31 105 GLY A N 1
ATOM 813 C CA . GLY A 1 105 ? -19.221 -2.882 3.463 1.00 77.31 105 GLY A CA 1
ATOM 814 C C . GLY A 1 105 ? -19.436 -1.977 4.681 1.00 77.31 105 GLY A C 1
ATOM 815 O O . GLY A 1 105 ? -18.488 -1.654 5.392 1.00 77.31 105 GLY A O 1
ATOM 816 N N . LEU A 1 106 ? -20.689 -1.615 4.974 1.00 80.31 106 LEU A N 1
ATOM 817 C CA . LEU A 1 106 ? -21.024 -0.703 6.081 1.00 80.31 106 LEU A CA 1
ATOM 818 C C . LEU A 1 106 ? -20.554 -1.218 7.455 1.00 80.31 106 LEU A C 1
ATOM 820 O O . LEU A 1 106 ? -20.075 -0.444 8.278 1.00 80.31 106 LEU A O 1
ATOM 824 N N . SER A 1 107 ? -20.683 -2.524 7.711 1.00 81.06 107 SER A N 1
ATOM 825 C CA . SER A 1 107 ? -20.217 -3.153 8.957 1.00 81.06 107 SER A CA 1
ATOM 826 C C . SER A 1 107 ? -18.702 -3.047 9.123 1.00 81.06 107 SER A C 1
ATOM 828 O O . SER A 1 107 ? -18.215 -2.784 10.218 1.00 81.06 107 SER A O 1
ATOM 830 N N . CYS A 1 108 ? -17.973 -3.222 8.024 1.00 80.56 108 CYS A N 1
ATOM 831 C CA . CYS A 1 108 ? -16.528 -3.102 7.977 1.00 80.56 108 CYS A CA 1
ATOM 832 C C . CYS A 1 108 ? -16.081 -1.653 8.217 1.00 80.56 108 CYS A C 1
ATOM 834 O O . CYS A 1 108 ? -15.212 -1.408 9.047 1.00 80.56 108 CYS A O 1
ATOM 836 N N . LEU A 1 109 ? -16.751 -0.695 7.571 1.00 79.19 109 LEU A N 1
ATOM 837 C CA . LEU A 1 109 ? -16.474 0.730 7.734 1.00 79.19 109 LEU A CA 1
ATOM 838 C C . LEU A 1 109 ? -16.650 1.187 9.192 1.00 79.19 109 LEU A C 1
ATOM 840 O O . LEU A 1 109 ? -15.752 1.817 9.736 1.00 79.19 109 LEU A O 1
ATOM 844 N N . ARG A 1 110 ? -17.728 0.760 9.866 1.00 81.56 110 ARG A N 1
ATOM 845 C CA . ARG A 1 110 ? -17.938 1.043 11.300 1.00 81.56 110 ARG A CA 1
ATOM 846 C C . ARG A 1 110 ? -16.827 0.499 12.192 1.00 81.56 110 ARG A C 1
ATOM 848 O O . ARG A 1 110 ? -16.459 1.137 13.171 1.00 81.56 110 ARG A O 1
ATOM 855 N N . LYS A 1 111 ? -16.293 -0.685 11.875 1.00 80.75 111 LYS A N 1
ATOM 856 C CA . LYS A 1 111 ? -15.204 -1.266 12.668 1.00 80.75 111 LYS A CA 1
ATOM 857 C C . LYS A 1 111 ? -13.893 -0.508 12.469 1.00 80.75 111 LYS A C 1
ATOM 859 O O . LYS A 1 111 ? -13.136 -0.352 13.421 1.00 80.75 111 LYS A O 1
ATOM 864 N N . VAL A 1 112 ? -13.639 -0.021 11.254 1.00 77.62 112 VAL A N 1
ATOM 865 C CA . VAL A 1 112 ? -12.504 0.869 10.973 1.00 77.62 112 VAL A CA 1
ATOM 866 C C . VAL A 1 112 ? -12.628 2.163 11.771 1.00 77.62 112 VAL A C 1
ATOM 868 O O . VAL A 1 112 ? -11.650 2.563 12.392 1.00 77.62 112 VAL A O 1
ATOM 871 N N . GLU A 1 113 ? -13.813 2.779 11.804 1.00 78.25 113 GLU A N 1
ATOM 872 C CA . GLU A 1 113 ? -14.068 3.984 12.608 1.00 78.25 113 GLU A CA 1
ATOM 873 C C . GLU A 1 113 ? -13.758 3.750 14.091 1.00 78.25 113 GLU A C 1
ATOM 875 O O . GLU A 1 113 ? -12.987 4.507 14.672 1.00 78.25 113 GLU A O 1
ATOM 880 N N . GLU A 1 114 ? -14.263 2.658 14.670 1.00 80.38 114 GLU A N 1
ATOM 881 C CA . GLU A 1 114 ? -14.014 2.283 16.070 1.00 80.38 114 GLU A CA 1
ATOM 882 C C . GLU A 1 114 ? -12.510 2.138 16.370 1.00 80.38 114 GLU A C 1
ATOM 884 O O . GLU A 1 114 ? -12.000 2.737 17.314 1.00 80.38 114 GLU A O 1
ATOM 889 N N . ILE A 1 115 ? -11.767 1.405 15.530 1.00 77.19 115 ILE A N 1
ATOM 890 C CA . ILE A 1 115 ? -10.313 1.216 15.696 1.00 77.19 115 ILE A CA 1
ATOM 891 C C . ILE A 1 115 ? -9.579 2.558 15.613 1.00 77.19 115 ILE A C 1
ATOM 893 O O . ILE A 1 115 ? -8.668 2.836 16.397 1.00 77.19 115 ILE A O 1
ATOM 897 N N . VAL A 1 116 ? -9.965 3.398 14.653 1.00 74.62 116 VAL A N 1
ATOM 898 C CA . VAL A 1 116 ? -9.364 4.714 14.452 1.00 74.62 116 VAL A CA 1
ATOM 899 C C . VAL A 1 116 ? -9.626 5.624 15.658 1.00 74.62 116 VAL A C 1
ATOM 901 O O . VAL A 1 116 ? -8.689 6.266 16.133 1.00 74.62 116 VAL A O 1
ATOM 904 N N . GLU A 1 117 ? -10.844 5.639 16.200 1.00 77.12 117 GLU A N 1
ATOM 905 C CA . GLU A 1 117 ? -11.203 6.406 17.400 1.00 77.12 117 GLU A CA 1
ATOM 906 C C . GLU A 1 117 ? -10.429 5.939 18.645 1.00 77.12 117 GLU A C 1
ATOM 908 O O . GLU A 1 117 ? -9.904 6.762 19.402 1.00 77.12 117 GLU A O 1
ATOM 913 N N . GLU A 1 118 ? -10.284 4.626 18.836 1.00 75.19 118 GLU A N 1
ATOM 914 C CA . GLU A 1 118 ? -9.571 4.046 19.981 1.00 75.19 118 GLU A CA 1
ATOM 915 C C . GLU A 1 118 ? -8.051 4.257 19.917 1.00 75.19 118 GLU A C 1
ATOM 917 O O . GLU A 1 118 ? -7.392 4.441 20.946 1.00 75.19 118 GLU A O 1
ATOM 922 N N . SER A 1 119 ? -7.483 4.275 18.710 1.00 68.50 119 SER A N 1
ATOM 923 C CA . SER A 1 119 ? -6.033 4.324 18.476 1.00 68.50 119 SER A CA 1
ATOM 924 C C . SER A 1 119 ? -5.352 5.640 18.888 1.00 68.50 119 SER A C 1
ATOM 926 O O . SER A 1 119 ? -4.124 5.734 18.856 1.00 68.50 119 SER A O 1
ATOM 928 N N . ARG A 1 120 ? -6.116 6.670 19.294 1.00 67.44 120 ARG A N 1
ATOM 929 C CA . ARG A 1 120 ? -5.633 8.036 19.606 1.00 67.44 120 ARG A CA 1
ATOM 930 C C . ARG A 1 120 ? -4.817 8.690 18.481 1.00 67.44 120 ARG A C 1
ATOM 932 O O . ARG A 1 120 ? -4.126 9.686 18.726 1.00 67.44 120 ARG A O 1
ATOM 939 N N . ILE A 1 121 ? -4.892 8.166 17.260 1.00 65.69 121 ILE A N 1
ATOM 940 C CA . ILE A 1 121 ? -4.280 8.779 16.085 1.00 65.69 121 ILE A CA 1
ATOM 941 C C . ILE A 1 121 ? -5.064 10.080 15.823 1.00 65.69 121 ILE A C 1
ATOM 943 O O . ILE A 1 121 ? -6.269 10.064 15.574 1.00 65.69 121 ILE A O 1
ATOM 947 N N . ARG A 1 122 ? -4.416 11.236 16.010 1.00 52.69 122 ARG A N 1
ATOM 948 C CA . ARG A 1 122 ? -5.095 12.545 16.005 1.00 52.69 122 ARG A CA 1
ATOM 949 C C . ARG A 1 122 ? -5.525 12.942 14.590 1.00 52.69 122 ARG A C 1
ATOM 951 O O . ARG A 1 122 ? -4.744 12.793 13.662 1.00 52.69 122 ARG A O 1
ATOM 958 N N . ASN A 1 123 ? -6.697 13.577 14.475 1.00 51.59 123 ASN A N 1
ATOM 959 C CA . ASN A 1 123 ? -7.198 14.231 13.255 1.00 51.59 123 ASN A CA 1
ATOM 960 C C . ASN A 1 123 ? -7.265 13.323 12.014 1.00 51.59 123 ASN A C 1
ATOM 962 O O . ASN A 1 123 ? -6.849 13.722 10.927 1.00 51.59 123 ASN A O 1
ATOM 966 N N . ASN A 1 124 ? -7.810 12.117 12.160 1.00 57.59 124 ASN A N 1
ATOM 967 C CA . ASN A 1 124 ? -8.014 11.238 11.016 1.00 57.59 124 ASN A CA 1
ATOM 968 C C . ASN A 1 124 ? -9.289 11.610 10.263 1.00 57.59 124 ASN A C 1
ATOM 970 O O . ASN A 1 124 ? -10.395 11.262 10.666 1.00 57.59 124 ASN A O 1
ATOM 974 N N . GLU A 1 125 ? -9.121 12.303 9.144 1.00 57.31 125 GLU A N 1
ATOM 975 C CA . GLU A 1 125 ? -10.123 12.324 8.085 1.00 57.31 125 GLU A CA 1
ATOM 976 C C . GLU A 1 125 ? -9.836 11.132 7.167 1.00 57.31 125 GLU A C 1
ATOM 978 O O . GLU A 1 125 ? -8.748 11.036 6.599 1.00 57.31 125 GLU A O 1
ATOM 983 N N . TYR A 1 126 ? -10.786 10.208 7.033 1.00 61.22 126 TYR A N 1
ATOM 984 C CA . TYR A 1 126 ? -10.665 9.097 6.093 1.00 61.22 126 TYR A CA 1
ATOM 985 C C . TYR A 1 126 ? -11.546 9.361 4.867 1.00 61.22 126 TYR A C 1
ATOM 987 O O . TYR A 1 126 ? -12.656 9.882 4.973 1.00 61.22 126 TYR A O 1
ATOM 995 N N . TYR A 1 127 ? -11.043 9.005 3.687 1.00 64.19 127 TYR A N 1
ATOM 996 C CA . TYR A 1 127 ? -11.732 9.192 2.413 1.00 64.19 127 TYR A CA 1
ATOM 997 C C . TYR A 1 127 ? -11.808 7.850 1.692 1.00 64.19 127 TYR A C 1
ATOM 999 O O . TYR A 1 127 ? -10.822 7.119 1.610 1.00 64.19 127 TYR A O 1
ATOM 1007 N N . VAL A 1 128 ? -12.988 7.520 1.170 1.00 69.44 128 VAL A N 1
ATOM 1008 C CA . VAL A 1 128 ? -13.164 6.348 0.311 1.00 69.44 128 VAL A CA 1
ATOM 1009 C C . VAL A 1 128 ? -12.985 6.804 -1.129 1.00 69.44 128 VAL A C 1
ATOM 1011 O O . VAL A 1 128 ? -13.713 7.679 -1.598 1.00 69.44 128 VAL A O 1
ATOM 1014 N N . LEU A 1 129 ? -12.010 6.219 -1.821 1.00 71.62 129 LEU A N 1
ATOM 1015 C CA . LEU A 1 129 ? -11.760 6.540 -3.220 1.00 71.62 129 LEU A CA 1
ATOM 1016 C C . LEU A 1 129 ? -12.929 6.058 -4.097 1.00 71.62 129 LEU A C 1
ATOM 1018 O O . LEU A 1 129 ? -13.448 4.959 -3.877 1.00 71.62 129 LEU A O 1
ATOM 1022 N N . PRO A 1 130 ? -13.348 6.851 -5.098 1.00 68.44 130 PRO A N 1
ATOM 1023 C CA . PRO A 1 130 ? -14.490 6.517 -5.939 1.00 68.44 130 PRO A CA 1
ATOM 1024 C C . PRO A 1 130 ? -14.215 5.353 -6.910 1.00 68.44 130 PRO A C 1
ATOM 1026 O O . PRO A 1 130 ? -15.185 4.760 -7.382 1.00 68.44 130 PRO A O 1
ATOM 1029 N N . MET A 1 131 ? -12.941 5.020 -7.187 1.00 74.75 131 MET A N 1
ATOM 1030 C CA . MET A 1 131 ? -12.489 3.912 -8.050 1.00 74.75 131 MET A CA 1
ATOM 1031 C C . MET A 1 131 ? -13.264 3.815 -9.379 1.00 74.75 131 MET A C 1
ATOM 1033 O O . MET A 1 131 ? -13.777 2.750 -9.732 1.00 74.75 131 MET A O 1
ATOM 1037 N N . LYS A 1 132 ? -13.418 4.932 -10.105 1.00 80.38 132 LYS A N 1
ATOM 1038 C CA . LYS A 1 132 ? -14.206 4.979 -11.352 1.00 80.38 132 LYS A CA 1
ATOM 1039 C C . LYS A 1 132 ? -13.408 4.527 -12.567 1.00 80.38 132 LYS A C 1
ATOM 1041 O O . LYS A 1 132 ? -13.994 4.021 -13.525 1.00 80.38 132 LYS A O 1
ATOM 1046 N N . LEU A 1 133 ? -12.099 4.750 -12.562 1.00 79.19 133 LEU A N 1
ATOM 1047 C CA . LEU A 1 133 ? -11.200 4.377 -13.641 1.00 79.19 133 LEU A CA 1
ATOM 1048 C C . LEU A 1 133 ? -10.646 2.962 -13.416 1.00 79.19 133 LEU A C 1
ATOM 1050 O O . LEU A 1 133 ? -10.497 2.514 -12.275 1.00 79.19 133 LEU A O 1
ATOM 1054 N N . PRO A 1 134 ? -10.314 2.233 -14.499 1.00 80.88 134 PRO A N 1
ATOM 1055 C CA . PRO A 1 134 ? -9.740 0.901 -14.382 1.00 80.88 134 PRO A CA 1
ATOM 1056 C C . PRO A 1 134 ? -8.454 0.892 -13.550 1.00 80.88 134 PRO A C 1
ATOM 1058 O O . PRO A 1 134 ? -7.565 1.722 -13.753 1.00 80.88 134 PRO A O 1
ATO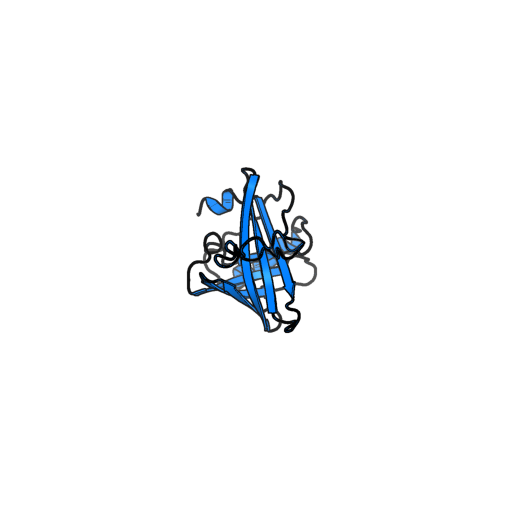M 1061 N N . ASN A 1 135 ? -8.331 -0.105 -12.672 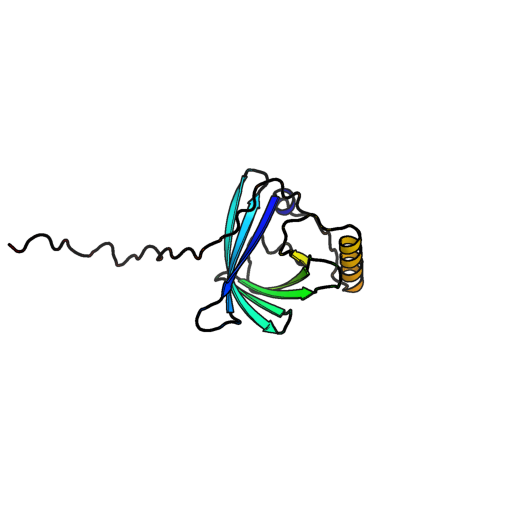1.00 76.19 135 ASN A N 1
ATOM 1062 C CA . ASN A 1 135 ? -7.108 -0.379 -11.923 1.00 76.19 135 ASN A CA 1
ATOM 1063 C C . ASN A 1 135 ? -5.911 -0.519 -12.880 1.00 76.19 135 ASN A C 1
ATOM 1065 O O . ASN A 1 135 ? -5.979 -1.272 -13.853 1.00 76.19 135 ASN A O 1
ATOM 1069 N N . ARG A 1 136 ? -4.787 0.132 -12.567 1.00 81.62 136 ARG A N 1
ATOM 1070 C CA . ARG A 1 136 ? -3.528 0.017 -13.328 1.00 81.62 136 ARG A CA 1
ATOM 1071 C C . ARG A 1 136 ? -2.424 -0.648 -12.510 1.00 81.62 136 ARG A C 1
ATOM 1073 O O . ARG A 1 136 ? -1.326 -0.117 -12.377 1.00 81.62 136 ARG A O 1
ATOM 1080 N N . CYS A 1 137 ? -2.732 -1.803 -11.927 1.00 84.62 137 CYS A N 1
ATOM 1081 C CA . CYS A 1 137 ? -1.761 -2.550 -11.135 1.00 84.62 137 CYS A CA 1
ATOM 1082 C C . CYS A 1 137 ? -0.604 -3.046 -12.026 1.00 84.62 137 CYS A C 1
ATOM 1084 O O . CYS A 1 137 ? -0.822 -3.466 -13.164 1.00 84.62 137 CYS A O 1
ATOM 1086 N N . VAL A 1 138 ? 0.625 -3.018 -11.506 1.00 83.12 138 VAL A N 1
ATOM 1087 C CA . VAL A 1 138 ? 1.813 -3.518 -12.213 1.00 83.12 138 VAL A CA 1
ATOM 1088 C C . VAL A 1 138 ? 1.825 -5.038 -12.110 1.00 83.12 138 VAL A C 1
ATOM 1090 O O . VAL A 1 138 ? 2.141 -5.576 -11.063 1.00 83.12 138 VAL A O 1
ATOM 1093 N N . THR A 1 139 ? 1.471 -5.753 -13.176 1.00 84.44 139 THR A N 1
ATOM 1094 C CA . THR A 1 139 ? 1.308 -7.221 -13.134 1.00 84.44 139 THR A CA 1
ATOM 1095 C C . THR A 1 139 ? 2.583 -8.012 -13.417 1.00 84.44 139 THR A C 1
ATOM 1097 O O . THR A 1 139 ? 2.623 -9.214 -13.169 1.00 84.44 139 THR A O 1
ATOM 1100 N N . GLN A 1 140 ? 3.630 -7.352 -13.910 1.00 79.56 140 GLN A N 1
ATOM 1101 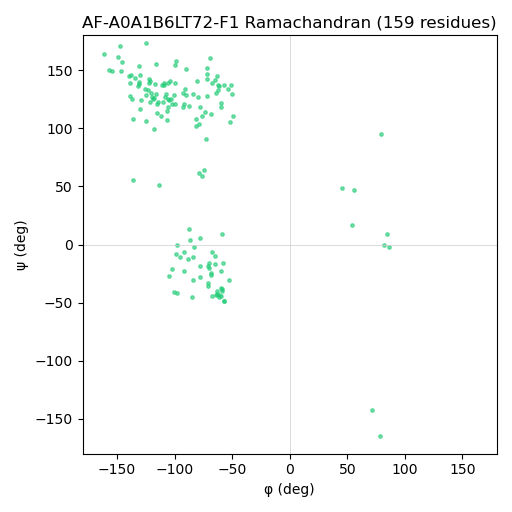C CA . GLN A 1 140 ? 4.940 -7.943 -14.169 1.00 79.56 140 GLN A CA 1
ATOM 1102 C C . GLN A 1 140 ? 6.044 -6.992 -13.710 1.00 79.56 140 GLN A C 1
ATOM 1104 O O . GLN A 1 140 ? 5.90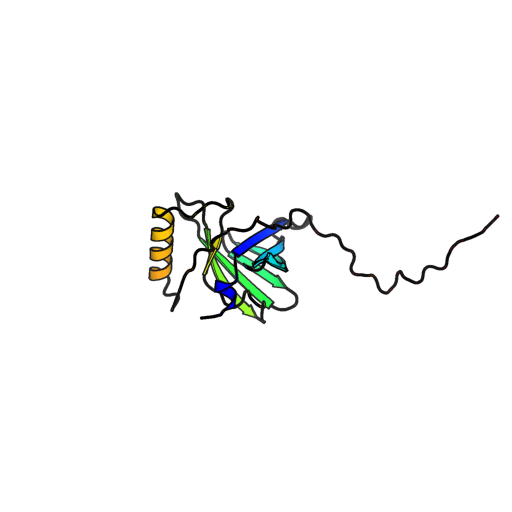3 -5.774 -13.843 1.00 79.56 140 GLN A O 1
ATOM 1109 N N . GLN A 1 141 ? 7.153 -7.538 -13.210 1.00 65.81 141 GLN A N 1
ATOM 1110 C CA . GLN A 1 141 ? 8.349 -6.743 -12.952 1.00 65.81 141 GLN A CA 1
ATOM 1111 C C . GLN A 1 141 ? 8.822 -6.118 -14.269 1.00 65.81 141 GLN A C 1
ATOM 1113 O O . GLN A 1 141 ? 9.097 -6.811 -15.250 1.00 65.81 141 GLN A O 1
ATOM 1118 N N . LEU A 1 142 ? 8.901 -4.789 -14.301 1.00 59.94 142 LEU A N 1
ATOM 1119 C CA . LEU A 1 142 ? 9.520 -4.065 -15.402 1.00 59.94 142 LEU A CA 1
ATOM 1120 C C . LEU A 1 142 ? 11.035 -4.270 -15.310 1.00 59.94 142 LEU A C 1
ATOM 1122 O O . LEU A 1 142 ? 11.742 -3.504 -14.662 1.00 59.94 142 LEU A O 1
ATOM 1126 N N . CYS A 1 143 ? 11.537 -5.310 -15.974 1.00 56.50 143 CYS A N 1
ATOM 1127 C CA . CYS A 1 143 ? 12.965 -5.520 -16.203 1.00 56.50 143 CYS A CA 1
ATOM 1128 C C . CYS A 1 143 ? 13.459 -4.582 -17.311 1.00 56.50 143 CYS A C 1
ATOM 1130 O O . CYS A 1 143 ? 13.941 -5.025 -18.353 1.00 56.50 143 CYS A O 1
ATOM 1132 N N . VAL A 1 144 ? 13.302 -3.273 -17.123 1.00 52.81 144 VAL A N 1
ATOM 1133 C CA . VAL A 1 144 ? 14.000 -2.312 -17.974 1.00 52.81 144 VAL A CA 1
ATOM 1134 C C . VAL A 1 144 ? 15.396 -2.214 -17.397 1.00 52.81 144 VAL A C 1
ATOM 1136 O O . VAL A 1 144 ? 15.580 -1.689 -16.300 1.00 52.81 144 VAL A O 1
ATOM 1139 N N . ALA A 1 145 ? 16.379 -2.769 -18.108 1.00 48.56 145 ALA A N 1
ATOM 1140 C CA . ALA A 1 145 ? 17.762 -2.442 -17.808 1.00 48.56 145 ALA A CA 1
ATOM 1141 C C . ALA A 1 145 ? 17.849 -0.906 -17.751 1.00 48.56 145 ALA A C 1
ATOM 1143 O O . ALA A 1 145 ? 17.333 -0.257 -18.673 1.00 48.56 145 ALA A O 1
ATOM 1144 N N . PRO A 1 146 ? 18.430 -0.307 -16.692 1.00 49.00 146 PRO A N 1
ATOM 1145 C CA . PRO A 1 146 ? 18.690 1.125 -16.718 1.00 49.00 146 PRO A CA 1
ATOM 1146 C C . PRO A 1 146 ? 19.425 1.416 -18.031 1.00 49.00 146 PRO A C 1
ATOM 1148 O O . PRO A 1 146 ? 20.261 0.588 -18.412 1.00 49.00 146 PRO A O 1
ATOM 1151 N N . PRO A 1 147 ? 19.096 2.501 -18.763 1.00 49.28 147 PRO A N 1
ATOM 1152 C CA . PRO A 1 147 ? 19.780 2.826 -20.007 1.00 49.28 147 PRO A CA 1
ATOM 1153 C C . PRO A 1 147 ? 21.272 2.825 -19.710 1.00 49.28 147 PRO A C 1
ATOM 1155 O O . PRO A 1 147 ? 21.763 3.681 -18.980 1.00 49.28 147 PRO A O 1
ATOM 1158 N N . ASN A 1 148 ? 21.957 1.775 -20.160 1.00 49.75 148 ASN A N 1
ATOM 1159 C CA . ASN A 1 148 ? 23.308 1.508 -19.721 1.00 49.75 148 ASN A CA 1
ATOM 1160 C C . ASN A 1 148 ? 24.194 2.504 -20.469 1.00 49.75 148 ASN A C 1
ATOM 1162 O O . ASN A 1 148 ? 24.333 2.369 -21.689 1.00 49.75 148 ASN A O 1
ATOM 1166 N N . PRO A 1 149 ? 24.791 3.500 -19.790 1.00 58.75 149 PRO A N 1
ATOM 1167 C CA . PRO A 1 149 ? 25.589 4.513 -20.472 1.00 58.75 149 PRO A CA 1
ATOM 1168 C C . PRO A 1 149 ? 26.845 3.911 -21.126 1.00 58.75 149 PRO A C 1
ATOM 1170 O O . PRO A 1 149 ? 27.504 4.583 -21.912 1.00 58.75 149 PRO A O 1
ATOM 1173 N N . PHE A 1 150 ? 27.161 2.640 -20.843 1.00 57.34 150 PHE A N 1
ATOM 1174 C CA . PHE A 1 150 ? 28.349 1.948 -21.329 1.00 57.34 150 PHE A CA 1
ATOM 1175 C C . PHE A 1 150 ? 28.122 1.039 -22.553 1.00 57.34 150 PHE A C 1
ATOM 1177 O O . PHE A 1 150 ? 29.105 0.567 -23.115 1.00 57.34 150 PHE A O 1
ATOM 1184 N N . TYR A 1 151 ? 26.881 0.795 -23.008 1.00 49.22 151 TYR A N 1
ATOM 1185 C 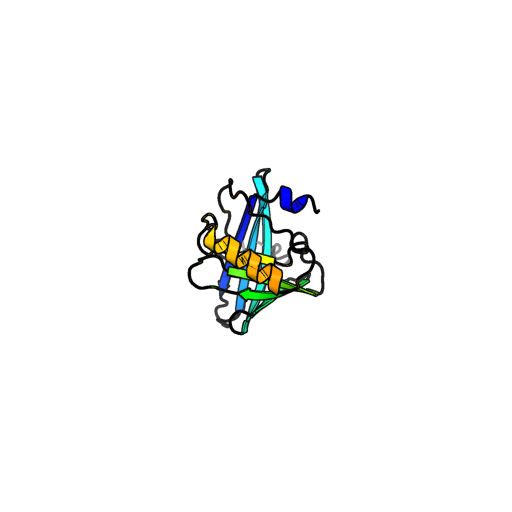CA . TYR A 1 151 ? 26.616 -0.110 -24.152 1.00 49.22 151 TYR A CA 1
ATOM 1186 C C . TYR A 1 151 ? 26.408 0.581 -25.511 1.00 49.22 151 TYR A C 1
ATOM 1188 O O . TYR A 1 151 ? 26.281 -0.103 -26.522 1.00 49.22 151 TYR A O 1
ATOM 1196 N N . ASN A 1 152 ? 26.464 1.916 -25.584 1.00 48.28 152 ASN A N 1
ATOM 1197 C CA . ASN A 1 152 ? 26.379 2.647 -26.861 1.00 48.28 152 ASN A CA 1
ATOM 1198 C C . ASN A 1 152 ? 27.691 2.645 -27.675 1.00 48.28 152 ASN A C 1
ATOM 1200 O O . ASN A 1 152 ? 27.776 3.297 -28.715 1.00 48.28 152 ASN A O 1
ATOM 1204 N N . HIS A 1 153 ? 28.716 1.915 -27.227 1.00 50.97 153 HIS A N 1
ATOM 1205 C CA . HIS A 1 153 ? 30.021 1.837 -27.885 1.00 50.97 153 HIS A CA 1
ATOM 1206 C C . HIS A 1 153 ? 30.549 0.401 -27.936 1.00 50.97 153 HIS A C 1
ATOM 1208 O O . HIS A 1 153 ? 31.656 0.121 -27.484 1.00 50.97 153 HIS A O 1
ATOM 1214 N N . LEU A 1 154 ? 29.778 -0.524 -28.502 1.00 45.97 154 LEU A N 1
ATOM 1215 C CA . LEU A 1 154 ? 30.399 -1.700 -29.106 1.00 45.97 154 LEU A CA 1
ATOM 1216 C C . LEU A 1 154 ? 30.626 -1.378 -30.588 1.00 45.97 154 LEU A C 1
ATOM 1218 O O . LEU A 1 154 ? 29.656 -1.063 -31.277 1.00 45.97 154 LEU A O 1
ATOM 1222 N N . PRO A 1 155 ? 31.879 -1.368 -31.079 1.00 44.66 155 PRO A N 1
ATOM 1223 C CA . PRO A 1 155 ? 32.131 -1.170 -32.497 1.00 44.66 155 PRO A CA 1
ATOM 1224 C C . PRO A 1 155 ? 31.494 -2.315 -33.287 1.00 44.66 155 PRO A C 1
ATOM 1226 O O . PRO A 1 155 ? 31.595 -3.478 -32.891 1.00 44.66 155 PRO A O 1
ATOM 1229 N N . ASP A 1 156 ? 30.848 -1.968 -34.400 1.00 46.84 156 ASP A N 1
ATOM 1230 C CA . ASP A 1 156 ? 30.307 -2.917 -35.368 1.00 46.84 156 ASP A CA 1
ATOM 1231 C C . ASP A 1 156 ? 31.379 -3.950 -35.730 1.00 46.84 156 ASP A C 1
ATOM 1233 O O . ASP A 1 156 ? 32.354 -3.655 -36.427 1.00 46.84 156 ASP A O 1
ATOM 1237 N N . HIS A 1 157 ? 31.188 -5.199 -35.308 1.00 51.09 157 HIS A N 1
ATOM 1238 C CA . HIS A 1 157 ? 31.872 -6.327 -35.927 1.00 51.09 157 HIS A CA 1
ATOM 1239 C C . HIS A 1 157 ? 31.157 -6.687 -37.232 1.00 51.09 157 HIS A C 1
ATOM 1241 O O . HIS A 1 157 ? 30.653 -7.793 -37.415 1.00 51.09 157 HIS A O 1
ATOM 1247 N N . THR A 1 158 ? 31.133 -5.740 -38.169 1.00 48.78 158 THR A N 1
ATOM 1248 C CA . THR A 1 158 ? 30.926 -6.039 -39.582 1.00 48.78 158 THR A CA 1
ATOM 1249 C C . THR A 1 158 ? 32.260 -6.429 -40.213 1.00 48.78 158 THR A C 1
ATOM 1251 O O . THR A 1 158 ? 33.238 -5.690 -40.125 1.00 48.78 158 THR A O 1
ATOM 1254 N N . ALA A 1 159 ? 32.235 -7.568 -40.906 1.00 46.91 159 ALA A N 1
ATOM 1255 C CA . ALA A 1 159 ? 33.227 -8.082 -41.850 1.00 46.91 159 ALA A CA 1
ATOM 1256 C C . ALA A 1 159 ? 34.495 -8.748 -41.277 1.00 46.91 159 ALA A C 1
ATOM 1258 O O . ALA A 1 159 ? 35.550 -8.137 -41.114 1.00 46.91 159 ALA A O 1
ATOM 1259 N N . ARG A 1 160 ? 34.441 -10.081 -41.177 1.00 40.12 160 ARG A N 1
ATOM 1260 C CA . ARG A 1 160 ? 35.498 -10.916 -41.760 1.00 40.12 160 ARG A CA 1
ATOM 1261 C C . ARG A 1 160 ? 34.868 -11.934 -42.707 1.00 40.12 160 ARG A C 1
ATOM 1263 O O . ARG A 1 160 ? 34.185 -12.853 -42.270 1.00 40.12 160 ARG A O 1
ATOM 1270 N N . SER A 1 161 ? 35.061 -11.655 -43.995 1.00 40.53 161 SER A N 1
ATOM 1271 C CA . SER A 1 161 ? 35.140 -12.618 -45.097 1.00 40.53 161 SER A CA 1
ATOM 1272 C C . SER A 1 161 ? 36.175 -13.700 -44.820 1.00 40.53 161 SER A C 1
ATOM 1274 O O . SER A 1 161 ? 37.235 -13.316 -44.266 1.00 40.53 161 SER A O 1
#

Radius of gyration: 19.74 Å; Cα contacts (8 Å, |Δi|>4): 236; chains: 1; bounding box: 56×35×65 Å

Organism: NCBI:txid36148

pLDDT: mean 76.22, std 14.54, range [40.12, 95.38]

Nearest PDB structures (foldseek):
  2yg2-assembly2_B  TM=6.934E-01  e=6.052E-03  Homo sapiens
  2wew-assembly1_A  TM=6.420E-01  e=6.171E-02  Homo sapiens
  1jmx-assembly1_A  TM=5.100E-01  e=5.095E-01  Pseudomonas putida
  6d0t-assembly2_B  TM=4.990E-01  e=1.317E+00  synthetic construct
  4xrw-assembly1_A  TM=3.473E-01  e=4.585E-01  Amycolatopsis orientalis

Sequence (161 aa):
KTEENLLLDNICHTYFPLPDDPETFQVYVAKVYCDGSSEVISFVATQMETGISKFGSPYCTFADTTFGYAGCDTYLVYRCFEYGDCGSVDGTLVFGLSRHCKTIGLSCLRKVEEIVEESRIRNNEYYVLPMKLPNRCVTQQLCVAPPNPFYNHLPDHTARS

Foldseek 3Di:
DDVVVVFWQDWDWDWDADPVGRQKTWIWIKTATPVRDIDIDIWIKGDPDVQWIWIDDPFFIKIWRWADDPPWQKIKIAIGTDDGDPDPVVPDRIDIDGPDPDDTDPVRVVVVVVCCVVVPPPDDDDDDRNNPDDDPYDPDPPPPDDPPPPPVDDPDPPDDD

Solvent-accessible surface area (backbone atoms only — not comparable to full-atom values): 10003 Å² total; per-residue (Å²): 139,65,73,63,71,80,38,44,23,41,77,30,81,30,78,42,68,42,96,90,39,83,53,30,25,48,31,40,42,23,41,32,33,72,89,70,52,72,49,77,47,67,32,44,32,35,56,78,50,95,47,32,33,40,36,37,44,101,55,24,33,33,38,38,41,48,48,78,54,92,94,43,74,52,30,40,34,39,44,46,80,75,42,75,60,69,58,98,55,72,85,56,51,64,48,78,48,52,94,55,100,63,84,84,49,72,72,46,52,54,51,51,52,52,52,48,67,72,66,68,60,76,88,78,81,83,83,83,67,77,52,80,63,83,85,70,58,68,89,65,87,83,82,68,73,70,87,56,89,77,68,87,71,70,78,81,88,74,82,85,129